Protein AF-A0A849WVP1-F1 (afdb_monomer_lite)

Sequence (152 aa):
MWPTLRSGYRVSYFPVSSHELEPGDVVVIQGRGRSGEPLLLVHRILDRVGPFFLEAGDNSFSATLITPESVLGRVVSAEPPSGASVEVRRVIPSGLRYRAFRQAAHAFVYAHELKDRLVGGVKSPLLWKASVAWRKGLQVLGLQVPVIPPRH

Secondary structure (DSSP, 8-state):
------TT-EEEEE---GGG--TT-EEEEEEE-TTS-EEEEEEEEEEEETTEEEEE-TT-S--EEE-GGGEEEEEEEEE-TTS--EE-------SHHHHHHHHHHHHHHHHHHHHHHHH-SSS-SS---HHHHHHTT-----------PPP-

Structure (mmCIF, N/CA/C/O backbone):
data_AF-A0A849WVP1-F1
#
_entry.id   AF-A0A849WVP1-F1
#
loop_
_atom_site.group_PDB
_atom_site.id
_atom_site.type_symbol
_atom_site.label_atom_id
_atom_site.label_alt_id
_atom_site.label_comp_id
_atom_site.label_asym_id
_atom_site.label_entity_id
_atom_site.label_seq_id
_atom_site.pdbx_PDB_ins_code
_atom_site.Cartn_x
_atom_site.Cartn_y
_atom_site.Cartn_z
_atom_site.occupancy
_atom_site.B_iso_or_equiv
_atom_site.auth_seq_id
_atom_site.auth_comp_id
_atom_site.auth_asym_id
_atom_site.auth_atom_id
_atom_site.pdbx_PDB_model_num
ATOM 1 N N . MET A 1 1 ? -19.517 6.273 2.756 1.00 42.94 1 MET A N 1
ATOM 2 C CA . MET A 1 1 ? -18.191 6.813 3.133 1.00 42.94 1 MET A CA 1
ATOM 3 C C . MET A 1 1 ? -17.431 5.676 3.805 1.00 42.94 1 MET A C 1
ATOM 5 O O . MET A 1 1 ? -18.032 5.012 4.639 1.00 42.94 1 MET A O 1
ATOM 9 N N . TRP A 1 2 ? -16.217 5.344 3.362 1.00 52.50 2 TRP A N 1
ATOM 10 C CA . TRP A 1 2 ? -15.461 4.203 3.904 1.00 52.50 2 TRP A CA 1
ATOM 11 C C . TRP A 1 2 ? -15.054 4.474 5.359 1.00 52.50 2 TRP A C 1
ATOM 13 O O . TRP A 1 2 ? -14.853 5.643 5.698 1.00 52.50 2 TRP A O 1
ATOM 23 N N . PRO A 1 3 ? -14.918 3.455 6.226 1.00 53.38 3 PRO A N 1
ATOM 24 C CA . PRO A 1 3 ? -14.266 3.646 7.511 1.00 53.38 3 PRO A CA 1
ATOM 25 C C . PRO A 1 3 ? -12.781 3.902 7.251 1.00 53.38 3 PRO A C 1
ATOM 27 O O . PRO A 1 3 ? -11.968 2.988 7.169 1.00 53.38 3 PRO A O 1
ATOM 30 N N . THR A 1 4 ? -12.445 5.168 7.036 1.00 68.69 4 THR A N 1
ATOM 31 C CA . THR A 1 4 ? -11.064 5.601 6.906 1.00 68.69 4 THR A CA 1
ATOM 32 C C . THR A 1 4 ? -10.396 5.467 8.263 1.00 68.69 4 THR A C 1
ATOM 34 O O . THR A 1 4 ? -10.814 6.129 9.217 1.00 68.69 4 THR A O 1
ATOM 37 N N . LEU A 1 5 ? -9.350 4.646 8.348 1.00 77.50 5 LEU A N 1
ATOM 38 C CA . LEU A 1 5 ? -8.516 4.606 9.544 1.00 77.50 5 LEU A CA 1
ATOM 39 C C . LEU A 1 5 ? -7.863 5.975 9.742 1.00 77.50 5 LEU A C 1
ATOM 41 O O . LEU A 1 5 ? -7.350 6.584 8.799 1.00 77.50 5 LEU A O 1
ATOM 45 N N . ARG A 1 6 ? -7.932 6.492 10.970 1.00 76.44 6 ARG A N 1
ATOM 46 C CA . ARG A 1 6 ? -7.394 7.810 11.321 1.00 76.44 6 ARG A CA 1
ATOM 47 C C . ARG A 1 6 ? -6.239 7.663 12.296 1.00 76.44 6 ARG A C 1
ATOM 49 O O . ARG A 1 6 ? -6.101 6.649 12.975 1.00 76.44 6 ARG A O 1
ATOM 56 N N . SER A 1 7 ? -5.444 8.723 12.396 1.00 77.50 7 SER A N 1
ATOM 57 C CA . SER A 1 7 ? -4.459 8.836 13.469 1.00 77.50 7 SER A CA 1
ATOM 58 C C . SER A 1 7 ? -5.128 8.636 14.835 1.00 77.50 7 SER A C 1
ATOM 60 O O . SER A 1 7 ? -6.253 9.094 15.053 1.00 77.50 7 SER A O 1
ATOM 62 N N . GLY A 1 8 ? -4.446 7.921 15.729 1.00 79.25 8 GLY A N 1
ATOM 63 C CA . GLY A 1 8 ? -4.943 7.566 17.060 1.00 79.25 8 GLY A CA 1
ATOM 64 C C . GLY A 1 8 ? -5.765 6.276 17.124 1.00 79.25 8 GLY A C 1
ATOM 65 O O . GLY A 1 8 ? -6.095 5.842 18.224 1.00 79.25 8 GLY A O 1
ATOM 66 N N . TYR A 1 9 ? -6.078 5.642 15.990 1.00 85.25 9 TYR A N 1
ATOM 67 C CA . TYR A 1 9 ? -6.706 4.321 15.995 1.00 85.25 9 TYR A CA 1
ATOM 68 C C . TYR A 1 9 ? -5.682 3.272 16.435 1.00 85.25 9 TYR A C 1
ATOM 70 O O . TYR A 1 9 ? -4.522 3.309 16.018 1.00 85.25 9 TYR A O 1
ATOM 78 N N . ARG A 1 10 ? -6.122 2.308 17.241 1.00 88.38 10 ARG A N 1
ATOM 79 C CA . ARG A 1 10 ? -5.360 1.090 17.532 1.00 88.38 10 ARG A CA 1
ATOM 80 C C . ARG A 1 10 ? -5.778 0.025 16.533 1.00 88.38 10 ARG A C 1
ATOM 82 O O . ARG A 1 10 ? -6.965 -0.122 16.279 1.00 88.38 10 ARG A O 1
ATOM 89 N N . VAL A 1 11 ? -4.834 -0.696 15.942 1.00 89.81 11 VAL A N 1
ATOM 90 C CA . VAL A 1 11 ? -5.140 -1.729 14.942 1.00 89.81 11 VAL A CA 1
ATOM 91 C C . VAL A 1 11 ? -4.656 -3.083 15.427 1.00 89.81 11 VAL A C 1
ATOM 93 O O . VAL A 1 11 ? -3.559 -3.192 15.971 1.00 89.81 11 VAL A O 1
ATOM 96 N N . SER A 1 12 ? -5.470 -4.109 15.203 1.00 91.00 12 SER A N 1
ATOM 97 C CA . SER A 1 12 ? -5.059 -5.501 15.366 1.00 91.00 12 SER A CA 1
ATOM 98 C C . SER A 1 12 ? -4.816 -6.097 13.987 1.00 91.00 12 SER A C 1
ATOM 100 O O . SER A 1 12 ? -5.619 -5.907 13.069 1.00 91.00 12 SER A O 1
ATOM 102 N N . TYR A 1 13 ? -3.707 -6.811 13.833 1.00 93.44 13 TYR A N 1
ATOM 103 C CA . TYR A 1 13 ? -3.331 -7.457 12.582 1.00 93.44 13 TYR A CA 1
ATOM 104 C C . TYR A 1 13 ? -2.833 -8.876 12.843 1.00 93.44 13 TYR A C 1
ATOM 106 O O . TYR A 1 13 ? -2.373 -9.181 13.942 1.00 93.44 13 TYR A O 1
ATOM 114 N N . PHE A 1 14 ? -2.920 -9.733 11.828 1.00 92.88 14 PHE A N 1
ATOM 115 C CA . PHE A 1 14 ? -2.335 -11.071 11.854 1.00 92.88 14 PHE A CA 1
ATOM 116 C C . PHE A 1 14 ? -1.290 -11.203 10.740 1.00 92.88 14 PHE A C 1
ATOM 118 O O . PHE A 1 14 ? -1.495 -10.646 9.652 1.00 92.88 14 PHE A O 1
ATOM 125 N N . PRO A 1 15 ? -0.177 -11.918 10.984 1.00 94.00 15 PRO A N 1
ATOM 126 C CA . PRO A 1 15 ? 0.771 -12.258 9.932 1.00 94.00 15 PRO A CA 1
ATOM 127 C C . PRO A 1 15 ? 0.070 -13.023 8.810 1.00 94.00 15 PRO A C 1
ATOM 129 O O . PRO A 1 15 ? -0.700 -13.943 9.073 1.00 94.00 15 PRO A O 1
ATOM 132 N N . VAL A 1 16 ? 0.337 -12.645 7.564 1.00 92.19 16 VAL A N 1
ATOM 133 C CA . VAL A 1 16 ? -0.276 -13.259 6.382 1.00 92.19 16 VAL A CA 1
ATOM 134 C C . VAL A 1 16 ? 0.784 -13.447 5.309 1.00 92.19 16 VAL A C 1
ATOM 136 O O . VAL A 1 16 ? 1.689 -12.616 5.187 1.00 92.19 16 VAL A O 1
ATOM 139 N N . SER A 1 17 ? 0.694 -14.526 4.529 1.00 91.12 17 SER A N 1
ATOM 140 C CA . SER A 1 17 ? 1.599 -14.705 3.400 1.00 91.12 17 SER A CA 1
ATOM 141 C C . SER A 1 17 ? 1.342 -13.628 2.355 1.00 91.12 17 SER A C 1
ATOM 143 O O . SER A 1 17 ? 0.198 -13.284 2.047 1.00 91.12 17 SER A O 1
ATOM 145 N N . SER A 1 18 ? 2.407 -13.128 1.735 1.00 88.44 18 SER A N 1
ATOM 146 C CA . SER A 1 18 ? 2.281 -12.139 0.671 1.00 88.44 18 SER A CA 1
ATOM 147 C C . SER A 1 18 ? 1.482 -12.648 -0.528 1.00 88.44 18 SER A C 1
ATOM 149 O O . SER A 1 18 ? 0.887 -11.854 -1.252 1.00 88.44 18 SER A O 1
ATOM 151 N N . HIS A 1 19 ? 1.407 -13.959 -0.752 1.00 90.56 19 HIS A N 1
ATOM 152 C CA . HIS A 1 19 ? 0.591 -14.538 -1.821 1.00 90.56 19 HIS A CA 1
ATOM 153 C C . HIS A 1 19 ? -0.914 -14.457 -1.544 1.00 90.56 19 HIS A C 1
ATOM 155 O O . HIS A 1 19 ? -1.692 -14.414 -2.489 1.00 90.56 19 HIS A O 1
ATOM 161 N N . GLU A 1 20 ? -1.315 -14.367 -0.277 1.00 92.75 20 GLU A N 1
ATOM 162 C CA . GLU A 1 20 ? -2.719 -14.271 0.132 1.00 92.75 20 GLU A CA 1
ATOM 163 C C . GLU A 1 20 ? -3.234 -12.824 0.134 1.00 92.75 20 GLU A C 1
ATOM 165 O O . GLU A 1 20 ? -4.432 -12.600 0.305 1.00 92.75 20 GLU A O 1
ATOM 170 N N . LEU A 1 21 ? -2.344 -11.836 -0.029 1.00 92.81 21 LEU A N 1
ATOM 171 C CA . LEU A 1 21 ? -2.683 -10.413 -0.053 1.00 92.81 21 LEU A CA 1
ATOM 172 C C . LEU A 1 21 ? -3.333 -9.998 -1.375 1.00 92.81 21 LEU A C 1
ATOM 174 O O . LEU A 1 21 ? -2.805 -10.250 -2.459 1.00 92.81 21 LEU A O 1
ATOM 178 N N . GLU A 1 22 ? -4.435 -9.269 -1.304 1.00 92.88 22 GLU A N 1
ATOM 179 C CA . GLU A 1 22 ? -5.185 -8.825 -2.475 1.00 92.88 22 GLU A CA 1
ATOM 180 C C . GLU A 1 22 ? -5.375 -7.303 -2.487 1.00 92.88 22 GLU A C 1
ATOM 182 O O . GLU A 1 22 ? -5.367 -6.653 -1.436 1.00 92.88 22 GLU A O 1
ATOM 187 N N . PRO A 1 23 ? -5.582 -6.701 -3.674 1.00 91.88 23 PRO A N 1
ATOM 188 C CA . PRO A 1 23 ? -6.041 -5.325 -3.760 1.00 91.88 23 PRO A CA 1
ATOM 189 C C . PRO A 1 23 ? -7.261 -5.081 -2.864 1.00 91.88 23 PRO A C 1
ATOM 191 O O . PRO A 1 23 ? -8.222 -5.849 -2.828 1.00 91.88 23 PRO A O 1
ATOM 194 N N . GLY A 1 24 ? -7.215 -3.973 -2.140 1.00 90.25 24 GLY A N 1
ATOM 195 C CA . GLY A 1 24 ? -8.206 -3.550 -1.167 1.00 90.25 24 GLY A CA 1
ATOM 196 C C . GLY A 1 24 ? -7.937 -3.997 0.266 1.00 90.25 24 GLY A C 1
ATOM 197 O O . GLY A 1 24 ? -8.598 -3.466 1.166 1.00 90.25 24 GLY A O 1
ATOM 198 N N . ASP A 1 25 ? -6.989 -4.910 0.495 1.00 92.44 25 ASP A N 1
ATOM 199 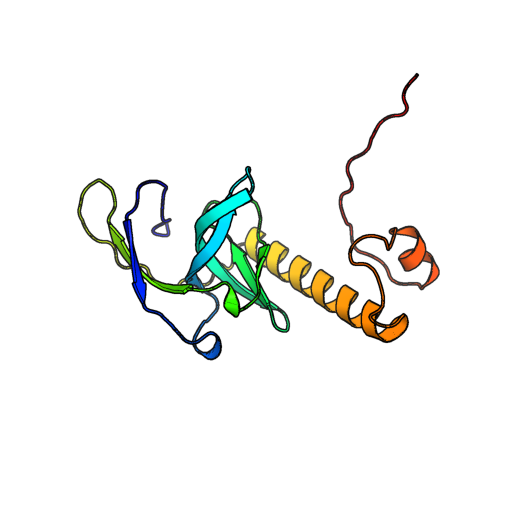C CA . ASP A 1 25 ? -6.558 -5.284 1.840 1.00 92.44 25 ASP A CA 1
ATOM 200 C C . ASP A 1 25 ? -5.902 -4.105 2.552 1.00 92.44 25 ASP A C 1
ATOM 202 O O . ASP A 1 25 ? -5.149 -3.335 1.954 1.00 92.44 25 ASP A O 1
ATOM 206 N N . VAL A 1 26 ? -6.173 -3.987 3.850 1.00 92.19 26 VAL A N 1
ATOM 207 C CA . VAL A 1 26 ? -5.462 -3.061 4.732 1.00 92.19 26 VAL A CA 1
ATOM 208 C C . VAL A 1 26 ? -4.363 -3.836 5.436 1.00 92.19 26 VAL A C 1
ATOM 210 O O . VAL A 1 26 ? -4.617 -4.882 6.032 1.00 92.19 26 VAL A O 1
ATOM 213 N N . VAL A 1 27 ? -3.144 -3.326 5.362 1.00 92.75 27 VAL A N 1
ATOM 214 C CA . VAL A 1 27 ? -1.941 -4.000 5.835 1.00 92.75 27 VAL A CA 1
ATOM 215 C C . VAL A 1 27 ? -1.140 -3.107 6.766 1.00 92.75 27 VAL A C 1
ATOM 217 O O . VAL A 1 27 ? -1.192 -1.878 6.675 1.00 92.75 27 VAL A O 1
ATOM 220 N N . VAL A 1 28 ? -0.387 -3.744 7.658 1.00 92.19 28 VAL A N 1
ATOM 221 C CA . VAL A 1 28 ? 0.658 -3.081 8.437 1.00 92.19 28 VAL A CA 1
ATOM 222 C C . VAL A 1 28 ? 1.981 -3.267 7.711 1.00 92.19 28 VAL A C 1
ATOM 224 O O . VAL A 1 28 ? 2.345 -4.388 7.361 1.00 92.19 28 VAL A O 1
ATOM 227 N N . ILE A 1 29 ? 2.696 -2.172 7.485 1.00 90.00 29 ILE A N 1
ATOM 228 C CA . ILE A 1 29 ? 3.962 -2.144 6.753 1.00 90.00 29 ILE A CA 1
ATOM 229 C C . ILE A 1 29 ? 5.045 -1.584 7.667 1.00 90.00 29 ILE A C 1
ATOM 231 O O . ILE A 1 29 ? 4.820 -0.604 8.385 1.00 90.00 29 ILE A O 1
ATOM 235 N N . GLN A 1 30 ? 6.236 -2.174 7.612 1.00 83.06 30 GLN A N 1
ATOM 236 C CA . GLN A 1 30 ? 7.424 -1.589 8.213 1.00 83.06 30 GLN A CA 1
ATOM 237 C C . GLN A 1 30 ? 7.991 -0.505 7.289 1.00 83.06 30 GLN A C 1
ATOM 239 O O . GLN A 1 30 ? 8.520 -0.783 6.214 1.00 83.06 30 GLN A O 1
ATOM 244 N N . GLY A 1 31 ? 7.868 0.749 7.713 1.00 78.38 31 GLY A N 1
ATOM 245 C CA . GLY A 1 31 ? 8.384 1.924 7.024 1.00 78.38 31 GLY A CA 1
ATOM 246 C C . GLY A 1 31 ? 9.466 2.647 7.823 1.00 78.38 31 GLY A C 1
ATOM 247 O O . GLY A 1 31 ? 9.974 2.166 8.841 1.00 78.38 31 GLY A O 1
ATOM 248 N N . ARG A 1 32 ? 9.813 3.845 7.350 1.00 75.12 32 ARG A N 1
ATOM 249 C CA . ARG A 1 32 ? 10.677 4.788 8.062 1.00 75.12 32 ARG A CA 1
ATOM 250 C C . ARG A 1 32 ? 9.986 6.138 8.173 1.00 75.12 32 ARG A C 1
ATOM 252 O O . ARG A 1 32 ? 9.359 6.593 7.216 1.00 75.12 32 ARG A O 1
ATOM 259 N N . GLY A 1 33 ? 10.100 6.761 9.337 1.00 71.44 33 GLY A N 1
ATOM 260 C CA . GLY A 1 33 ? 9.665 8.128 9.564 1.00 71.44 33 GLY A CA 1
ATOM 261 C C . GLY A 1 33 ? 10.580 9.142 8.879 1.00 71.44 33 GLY A C 1
ATOM 262 O O . GLY A 1 33 ? 11.554 8.797 8.203 1.00 71.44 33 GLY A O 1
ATOM 263 N N . ARG A 1 34 ? 10.254 10.427 9.043 1.00 70.50 34 ARG A N 1
ATOM 264 C CA . ARG A 1 34 ? 10.980 11.523 8.376 1.00 70.50 34 ARG A CA 1
ATOM 265 C C . ARG A 1 34 ? 12.436 11.630 8.826 1.00 70.50 34 ARG A C 1
ATOM 267 O O . ARG A 1 34 ? 13.261 12.081 8.039 1.00 70.50 34 ARG A O 1
ATOM 274 N N . SER A 1 35 ? 12.743 11.203 10.049 1.00 78.31 35 SER A N 1
ATOM 275 C CA . SER A 1 35 ? 14.095 11.222 10.612 1.00 78.31 35 SER A CA 1
ATOM 276 C C . SER A 1 35 ? 14.810 9.874 10.443 1.00 78.31 35 SER A C 1
ATOM 278 O O . SER A 1 35 ? 15.895 9.677 10.984 1.00 78.31 35 SER A O 1
ATOM 280 N N . GLY A 1 36 ? 14.231 8.948 9.666 1.00 75.12 36 GLY A N 1
ATOM 281 C CA . GLY A 1 36 ? 14.792 7.625 9.388 1.00 75.12 36 GLY A CA 1
ATOM 282 C C . GLY A 1 36 ? 14.522 6.577 10.469 1.00 75.12 36 GLY A C 1
ATOM 283 O O . GLY A 1 36 ? 14.962 5.436 10.320 1.00 75.12 36 GLY A O 1
ATOM 284 N N . GLU A 1 37 ? 13.793 6.935 11.524 1.00 78.31 37 GLU A N 1
ATOM 285 C CA . GLU A 1 37 ? 13.361 6.033 12.583 1.00 78.31 37 GLU A CA 1
ATOM 286 C C . GLU A 1 37 ? 12.399 4.961 12.040 1.00 78.31 37 GLU A C 1
ATOM 288 O O . GLU A 1 37 ? 11.578 5.268 11.171 1.00 78.31 37 GLU A O 1
ATOM 293 N N . PRO A 1 38 ? 12.464 3.704 12.514 1.00 78.19 38 PRO A N 1
ATOM 294 C CA . PRO A 1 38 ? 11.472 2.696 12.158 1.00 78.19 38 PRO A CA 1
ATOM 295 C C . PRO A 1 38 ? 10.063 3.166 12.532 1.00 78.19 38 PRO A C 1
ATOM 297 O O . PRO A 1 38 ? 9.827 3.601 13.658 1.00 78.19 38 PRO A O 1
ATOM 300 N N . LEU A 1 39 ? 9.124 3.054 11.595 1.00 83.00 39 LEU A N 1
ATOM 301 C CA . LEU A 1 39 ? 7.729 3.432 11.803 1.00 83.00 39 LEU A CA 1
ATOM 302 C C . LEU A 1 39 ? 6.816 2.358 11.223 1.00 83.00 39 LEU A C 1
ATOM 304 O O . LEU A 1 39 ? 7.069 1.847 10.135 1.00 83.00 39 LEU A O 1
ATOM 308 N N . LEU A 1 40 ? 5.738 2.037 11.932 1.00 86.19 40 LEU A N 1
ATOM 309 C CA . LEU A 1 40 ? 4.685 1.184 11.395 1.00 86.19 40 LEU A CA 1
ATOM 310 C C . LEU A 1 40 ? 3.637 2.040 10.694 1.00 86.19 40 LEU A C 1
ATOM 312 O O . LEU A 1 40 ? 3.139 3.018 11.252 1.00 86.19 40 LEU A O 1
ATOM 316 N N . LEU A 1 41 ? 3.308 1.656 9.467 1.00 87.44 41 LEU A N 1
ATOM 317 C CA . LEU A 1 41 ? 2.323 2.326 8.632 1.00 87.44 41 LEU A CA 1
ATOM 318 C C . LEU A 1 41 ? 1.130 1.402 8.414 1.00 87.44 41 LEU A C 1
ATOM 320 O O . LEU A 1 41 ? 1.302 0.194 8.266 1.00 87.44 41 LEU A O 1
ATOM 324 N N . VAL A 1 42 ? -0.074 1.971 8.381 1.00 89.88 42 VAL A N 1
ATOM 325 C CA . VAL A 1 42 ? -1.309 1.230 8.099 1.00 89.88 42 VAL A CA 1
ATOM 326 C C . VAL A 1 42 ? -1.891 1.730 6.794 1.00 89.88 42 VAL A C 1
ATOM 328 O O . VAL A 1 42 ? -2.545 2.773 6.763 1.00 89.88 42 VAL A O 1
ATOM 331 N N . HIS A 1 43 ? -1.639 1.000 5.717 1.00 90.44 43 HIS A N 1
ATOM 332 C CA . HIS A 1 43 ? -2.007 1.417 4.371 1.00 90.44 43 HIS A CA 1
ATOM 333 C C . HIS A 1 43 ? -2.841 0.347 3.673 1.00 90.44 43 HIS A C 1
ATOM 335 O O . HIS A 1 43 ? -2.970 -0.785 4.139 1.00 90.44 43 HIS A O 1
ATOM 341 N N . ARG A 1 44 ? -3.436 0.722 2.546 1.00 91.12 44 ARG A N 1
ATOM 342 C CA . ARG A 1 44 ? -4.235 -0.167 1.717 1.00 91.12 44 ARG A CA 1
ATOM 343 C C . ARG A 1 44 ? -3.450 -0.576 0.485 1.00 91.12 44 ARG A C 1
ATOM 345 O O . ARG A 1 44 ? -2.886 0.281 -0.193 1.00 91.12 44 ARG A O 1
ATOM 352 N N . ILE A 1 45 ? -3.486 -1.861 0.156 1.00 92.62 45 ILE A N 1
ATOM 353 C CA . ILE A 1 45 ? -2.994 -2.352 -1.129 1.00 92.62 45 ILE A CA 1
ATOM 354 C C . ILE A 1 45 ? -3.963 -1.875 -2.206 1.00 92.62 45 ILE A C 1
ATOM 356 O O . ILE A 1 45 ? -5.154 -2.169 -2.174 1.00 92.62 45 ILE A O 1
ATOM 360 N N . LEU A 1 46 ? -3.461 -1.107 -3.158 1.00 89.75 46 LEU A N 1
ATOM 361 C CA . LEU A 1 46 ? -4.225 -0.601 -4.289 1.00 89.75 46 LEU A CA 1
ATOM 362 C C . LEU A 1 46 ? -4.167 -1.560 -5.474 1.00 89.75 46 LEU A C 1
ATOM 364 O O . LEU A 1 46 ? -5.171 -1.725 -6.162 1.00 89.75 46 LEU A O 1
ATOM 368 N N . ASP A 1 47 ? -3.001 -2.161 -5.720 1.00 91.31 47 ASP A N 1
ATOM 369 C CA . ASP A 1 47 ? -2.797 -3.122 -6.802 1.00 91.31 47 ASP A CA 1
ATOM 370 C C . ASP A 1 47 ? -1.517 -3.957 -6.612 1.00 91.31 47 ASP A C 1
ATOM 372 O O . ASP A 1 47 ? -0.676 -3.645 -5.764 1.00 91.31 47 ASP A O 1
ATOM 376 N N . ARG A 1 48 ? -1.345 -4.988 -7.446 1.00 92.06 48 ARG A N 1
ATOM 377 C CA . ARG A 1 48 ? -0.074 -5.694 -7.664 1.00 92.06 48 ARG A CA 1
ATOM 378 C C . ARG A 1 48 ? 0.557 -5.224 -8.974 1.00 92.06 48 ARG A C 1
ATOM 380 O O . ARG A 1 48 ? -0.061 -5.312 -10.033 1.00 92.06 48 ARG A O 1
ATOM 387 N N . VAL A 1 49 ? 1.801 -4.755 -8.914 1.00 84.62 49 VAL A N 1
ATOM 388 C CA . VAL A 1 49 ? 2.524 -4.211 -10.071 1.00 84.62 49 VAL A CA 1
ATOM 389 C C . VAL A 1 49 ? 3.864 -4.926 -10.206 1.00 84.62 49 VAL A C 1
ATOM 391 O O . VAL A 1 49 ? 4.832 -4.602 -9.518 1.00 84.62 49 VAL A O 1
ATOM 394 N N . GLY A 1 50 ? 3.916 -5.925 -11.091 1.00 85.06 50 GLY A N 1
ATOM 395 C CA . GLY A 1 50 ? 5.069 -6.823 -11.182 1.00 85.06 50 GLY A CA 1
ATOM 396 C C . GLY A 1 50 ? 5.273 -7.569 -9.852 1.00 85.06 50 GLY A C 1
ATOM 397 O O . GLY A 1 50 ? 4.299 -8.111 -9.323 1.00 85.06 50 GLY A O 1
ATOM 398 N N . PRO A 1 51 ? 6.493 -7.590 -9.282 1.00 85.38 51 PRO A N 1
ATOM 399 C CA . PRO A 1 51 ? 6.756 -8.214 -7.984 1.00 85.38 51 PRO A CA 1
ATOM 400 C C . PRO A 1 51 ? 6.375 -7.331 -6.779 1.00 85.38 51 PRO A C 1
ATOM 402 O O . PRO A 1 51 ? 6.558 -7.751 -5.639 1.00 85.38 51 PRO A O 1
ATOM 405 N N . PHE A 1 52 ? 5.882 -6.108 -7.001 1.00 87.75 52 PHE A N 1
ATOM 406 C CA . PHE A 1 52 ? 5.625 -5.126 -5.947 1.00 87.75 52 PHE A CA 1
ATOM 407 C C . PHE A 1 52 ? 4.136 -4.992 -5.621 1.00 87.75 52 PHE A C 1
ATOM 409 O O . PHE A 1 52 ? 3.263 -5.238 -6.460 1.00 87.75 52 PHE A O 1
ATOM 416 N N . PHE A 1 53 ? 3.847 -4.495 -4.420 1.00 89.44 53 PHE A N 1
ATOM 417 C CA . PHE A 1 53 ? 2.535 -3.952 -4.083 1.00 89.44 53 PHE A CA 1
ATOM 418 C C . PHE A 1 53 ? 2.529 -2.441 -4.273 1.00 89.44 53 PHE A C 1
ATOM 420 O O . PHE A 1 53 ? 3.438 -1.750 -3.818 1.00 89.44 53 PHE A O 1
ATOM 427 N N . LEU A 1 54 ? 1.484 -1.925 -4.916 1.00 89.12 54 LEU A N 1
ATOM 428 C CA . LEU A 1 54 ? 1.159 -0.508 -4.874 1.00 89.12 54 LEU A CA 1
ATOM 429 C C . LEU A 1 54 ? 0.296 -0.263 -3.644 1.00 89.12 54 LEU A C 1
ATOM 431 O O . LEU A 1 54 ? -0.766 -0.867 -3.515 1.00 89.12 54 LEU A O 1
ATOM 435 N N . GLU A 1 55 ? 0.721 0.631 -2.767 1.00 88.31 55 GLU A N 1
ATOM 436 C CA . GLU A 1 55 ? 0.029 0.931 -1.519 1.00 88.31 55 GLU A CA 1
ATOM 437 C C . GLU A 1 55 ? -0.270 2.429 -1.391 1.00 88.31 55 GLU A C 1
ATOM 439 O O . GLU A 1 55 ? 0.438 3.263 -1.963 1.00 88.31 55 GLU A O 1
ATOM 444 N N . ALA A 1 56 ? -1.325 2.772 -0.650 1.00 85.06 56 ALA A N 1
ATOM 445 C CA . ALA A 1 56 ? -1.503 4.123 -0.127 1.00 85.06 56 ALA A CA 1
ATOM 446 C C . ALA A 1 56 ? -2.278 4.125 1.195 1.00 85.06 56 ALA A C 1
ATOM 448 O O . ALA A 1 56 ? -3.199 3.329 1.399 1.00 85.06 56 ALA A O 1
ATOM 449 N N . GLY A 1 57 ? -1.994 5.098 2.061 1.00 83.38 57 GLY A N 1
ATOM 450 C CA . GLY A 1 57 ? -2.908 5.455 3.145 1.00 83.38 57 GLY A CA 1
ATOM 451 C C . GLY A 1 57 ? -4.255 5.946 2.595 1.00 83.38 57 GLY A C 1
ATOM 452 O O . GLY A 1 57 ? -4.308 6.618 1.564 1.00 83.38 57 GLY A O 1
ATOM 453 N N . ASP A 1 58 ? -5.354 5.664 3.296 1.00 76.38 58 ASP A N 1
ATOM 454 C CA . ASP A 1 58 ? -6.716 5.970 2.820 1.00 76.38 58 ASP A CA 1
ATOM 455 C C . ASP A 1 58 ? -6.939 7.472 2.518 1.00 76.38 58 ASP A C 1
ATOM 457 O O . ASP A 1 58 ? -7.648 7.827 1.573 1.00 76.38 58 ASP A O 1
ATOM 461 N N . ASN A 1 59 ? -6.278 8.359 3.273 1.00 71.12 59 ASN A N 1
ATOM 462 C CA . ASN A 1 59 ? -6.295 9.815 3.069 1.00 71.12 59 ASN A CA 1
ATOM 463 C C . ASN A 1 59 ? -5.041 10.358 2.369 1.00 71.12 59 ASN A C 1
ATOM 465 O O . ASN A 1 59 ? -4.854 11.572 2.297 1.00 71.12 59 ASN A O 1
ATOM 469 N N . SER A 1 60 ? -4.164 9.486 1.875 1.00 73.38 60 SER A N 1
ATOM 470 C CA . SER A 1 60 ? -2.918 9.917 1.256 1.00 73.38 60 SER A CA 1
ATOM 471 C C . SER A 1 60 ? -3.165 10.580 -0.102 1.00 73.38 60 SER A C 1
ATOM 473 O O . SER A 1 60 ? -4.054 10.195 -0.869 1.00 73.38 60 SER A O 1
ATOM 475 N N . PHE A 1 61 ? -2.343 11.581 -0.410 1.00 71.25 61 PHE A N 1
ATOM 476 C CA . PHE A 1 61 ? -2.247 12.186 -1.741 1.00 71.25 61 PHE A CA 1
ATOM 477 C C . PHE A 1 61 ? -1.170 11.524 -2.608 1.00 71.25 61 PHE A C 1
ATOM 479 O O . PHE A 1 61 ? -0.983 11.918 -3.756 1.00 71.25 61 PHE A O 1
ATOM 486 N N . SER A 1 62 ? -0.487 10.512 -2.078 1.00 76.38 62 SER A N 1
ATOM 487 C CA . SER A 1 62 ? 0.550 9.743 -2.758 1.00 76.38 62 SER A CA 1
ATOM 488 C C . SER A 1 62 ? 0.352 8.243 -2.547 1.00 76.38 62 SER A C 1
ATOM 490 O O . SER A 1 62 ? -0.271 7.815 -1.572 1.00 76.38 62 SER A O 1
ATOM 492 N N . ALA A 1 63 ? 0.916 7.462 -3.463 1.00 82.88 63 ALA A N 1
ATOM 493 C CA . ALA A 1 63 ? 1.041 6.016 -3.367 1.00 82.88 63 ALA A CA 1
ATOM 494 C C . ALA A 1 63 ? 2.515 5.621 -3.516 1.00 82.88 63 ALA A C 1
ATOM 496 O O . ALA A 1 63 ? 3.285 6.349 -4.151 1.00 82.88 63 ALA A O 1
ATOM 497 N N . THR A 1 64 ? 2.888 4.472 -2.964 1.00 85.00 64 THR A N 1
ATOM 498 C CA . THR A 1 64 ? 4.261 3.953 -3.001 1.00 85.00 64 THR A CA 1
ATOM 499 C C . THR A 1 64 ? 4.262 2.519 -3.506 1.00 85.00 64 THR A C 1
ATOM 501 O O . THR A 1 64 ? 3.302 1.780 -3.303 1.00 85.00 64 THR A O 1
ATOM 504 N N . LEU A 1 65 ? 5.350 2.114 -4.157 1.00 85.62 65 LEU A N 1
ATOM 505 C CA . LEU A 1 65 ? 5.625 0.707 -4.423 1.00 85.62 65 LEU A CA 1
ATOM 506 C C . LEU A 1 65 ? 6.439 0.131 -3.268 1.00 85.62 65 LEU A C 1
ATOM 508 O O . LEU A 1 65 ? 7.473 0.688 -2.902 1.00 85.62 65 LEU A O 1
ATOM 512 N N . ILE A 1 66 ? 5.982 -0.988 -2.721 1.00 83.31 66 ILE A N 1
ATOM 513 C CA . ILE A 1 66 ? 6.665 -1.707 -1.648 1.00 83.31 66 ILE A CA 1
ATOM 514 C C . ILE A 1 66 ? 6.930 -3.151 -2.057 1.00 83.31 66 ILE A C 1
ATOM 516 O O . ILE A 1 66 ? 6.220 -3.722 -2.891 1.00 83.31 66 ILE A O 1
ATOM 520 N N . THR A 1 67 ? 7.957 -3.748 -1.460 1.00 89.56 67 THR A N 1
ATOM 521 C CA . THR A 1 67 ? 8.208 -5.177 -1.629 1.00 89.56 67 THR A CA 1
ATOM 522 C C . THR A 1 67 ? 7.302 -5.988 -0.700 1.00 89.56 67 THR A C 1
ATOM 524 O O . THR A 1 67 ? 6.878 -5.480 0.341 1.00 89.56 67 THR A O 1
ATOM 527 N N . PRO A 1 68 ? 6.985 -7.243 -1.047 1.00 86.75 68 PRO A N 1
ATOM 528 C CA . PRO A 1 68 ? 6.180 -8.112 -0.197 1.00 86.75 68 PRO A CA 1
ATOM 529 C C . PRO A 1 68 ? 6.708 -8.287 1.231 1.00 86.75 68 PRO A C 1
ATOM 531 O O . PRO A 1 68 ? 5.921 -8.429 2.160 1.00 86.75 68 PRO A O 1
ATOM 534 N N . GLU A 1 69 ? 8.026 -8.247 1.413 1.00 86.69 69 GLU A N 1
ATOM 535 C CA . GLU A 1 69 ? 8.701 -8.494 2.691 1.00 86.69 69 GLU A CA 1
ATOM 536 C C . GLU A 1 69 ? 8.542 -7.339 3.685 1.00 86.69 69 GLU A C 1
ATOM 538 O O . GLU A 1 69 ? 8.789 -7.517 4.875 1.00 86.69 69 GLU A O 1
ATOM 543 N N . SER A 1 70 ? 8.132 -6.151 3.227 1.00 87.75 70 SER A N 1
ATOM 544 C CA . SER A 1 70 ? 7.858 -5.028 4.128 1.00 87.75 70 SER A CA 1
ATOM 545 C C . SER A 1 70 ? 6.490 -5.134 4.808 1.00 87.75 70 SER A C 1
ATOM 547 O O . SER A 1 70 ? 6.220 -4.389 5.754 1.00 87.75 70 SER A O 1
ATOM 549 N N . VAL A 1 71 ? 5.624 -6.046 4.350 1.00 91.50 71 VAL A N 1
ATOM 550 C CA . VAL A 1 71 ? 4.292 -6.259 4.916 1.00 91.50 71 VAL A CA 1
ATOM 551 C C . VAL A 1 71 ? 4.384 -7.183 6.128 1.00 91.50 71 VAL A C 1
ATOM 553 O O . VAL A 1 71 ? 4.774 -8.340 6.017 1.00 91.50 71 VAL A O 1
ATOM 556 N N . LEU A 1 72 ? 3.972 -6.680 7.290 1.00 91.06 72 LEU A N 1
ATOM 557 C CA . LEU A 1 72 ? 3.956 -7.435 8.545 1.00 91.06 72 LEU A CA 1
ATOM 558 C C . LEU A 1 72 ? 2.699 -8.295 8.700 1.00 91.06 72 LEU A C 1
ATOM 560 O O . LEU A 1 72 ? 2.725 -9.319 9.379 1.00 91.06 72 LEU A O 1
ATOM 564 N N . GLY A 1 73 ? 1.582 -7.870 8.106 1.00 93.75 73 GLY A N 1
ATOM 565 C CA . GLY A 1 73 ? 0.321 -8.593 8.203 1.00 93.75 73 GLY A CA 1
ATOM 566 C C . GLY A 1 73 ? -0.891 -7.807 7.715 1.00 93.75 73 GLY A C 1
ATOM 567 O O . GLY A 1 73 ? -0.788 -6.631 7.358 1.00 93.75 73 GLY A O 1
ATOM 568 N N . ARG A 1 74 ? -2.058 -8.460 7.729 1.00 93.44 74 ARG A N 1
ATOM 569 C CA . ARG A 1 74 ? -3.354 -7.867 7.364 1.00 93.44 74 ARG A CA 1
ATOM 570 C C . ARG A 1 74 ? -4.083 -7.382 8.613 1.00 93.44 74 ARG A C 1
ATOM 572 O O . ARG A 1 74 ? -4.182 -8.104 9.604 1.00 93.44 74 ARG A O 1
ATOM 579 N N . VAL A 1 75 ? -4.620 -6.167 8.553 1.00 91.56 75 VAL A N 1
ATOM 580 C CA . VAL A 1 75 ? -5.453 -5.583 9.610 1.00 91.56 75 VAL A CA 1
ATOM 581 C C . VAL A 1 75 ? -6.829 -6.249 9.610 1.00 91.56 75 VAL A C 1
ATOM 583 O O . VAL A 1 75 ? -7.475 -6.328 8.567 1.00 91.56 75 VAL A O 1
ATOM 586 N N . VAL A 1 76 ? -7.286 -6.697 10.781 1.00 89.12 76 VAL A N 1
ATOM 587 C CA . VAL A 1 76 ? -8.605 -7.342 10.969 1.00 89.12 76 VAL A CA 1
ATOM 588 C C . VAL A 1 76 ? -9.611 -6.433 11.650 1.00 89.12 76 VAL A C 1
ATOM 590 O O . VAL A 1 76 ? -10.797 -6.441 11.325 1.00 89.12 76 VAL A O 1
ATOM 593 N N . SER A 1 77 ? -9.138 -5.620 12.585 1.00 88.56 77 SER A N 1
ATOM 594 C CA . SER A 1 77 ? -9.973 -4.708 13.345 1.00 88.56 77 SER A CA 1
ATOM 595 C C . SER A 1 77 ? -9.195 -3.454 13.690 1.00 88.56 77 SER A C 1
ATOM 597 O O . SER A 1 77 ? -7.960 -3.449 13.769 1.00 88.56 77 SER A O 1
ATOM 599 N N . ALA A 1 78 ? -9.938 -2.377 13.895 1.00 88.06 78 ALA A N 1
ATOM 600 C CA . ALA A 1 78 ? -9.400 -1.152 14.442 1.00 88.06 78 ALA A CA 1
ATOM 601 C C . ALA A 1 78 ? -10.281 -0.662 15.586 1.00 88.06 78 ALA A C 1
ATOM 603 O O . ALA A 1 78 ? -11.481 -0.900 15.605 1.00 88.06 78 ALA A O 1
ATOM 604 N N . GLU A 1 79 ? -9.691 0.029 16.543 1.00 89.19 79 GLU A N 1
ATOM 605 C CA . GLU A 1 79 ? -10.378 0.620 17.676 1.00 89.19 79 GLU A CA 1
ATOM 606 C C . GLU A 1 79 ? -10.092 2.128 17.667 1.00 89.19 79 GLU A C 1
ATOM 608 O O . GLU A 1 79 ? -8.933 2.540 17.804 1.00 89.19 79 GLU A O 1
ATOM 613 N N . PRO A 1 80 ? -11.111 2.974 17.442 1.00 86.31 80 PRO A N 1
ATOM 614 C CA . PRO A 1 80 ? -10.974 4.411 17.588 1.00 86.31 80 PRO A CA 1
ATOM 615 C C . PRO A 1 80 ? -10.751 4.769 19.067 1.00 86.31 80 PRO A C 1
ATOM 617 O O . PRO A 1 80 ? -11.129 4.000 19.949 1.00 86.31 80 PRO A O 1
ATOM 620 N N . PRO A 1 81 ? -10.265 5.983 19.377 1.00 83.31 81 PRO A N 1
ATOM 621 C CA . PRO A 1 81 ? -10.151 6.454 20.761 1.00 83.31 81 PRO A CA 1
ATOM 622 C C . PRO A 1 81 ? -11.465 6.427 21.563 1.00 83.31 81 PRO A C 1
ATOM 624 O O . PRO A 1 81 ? -11.434 6.455 22.787 1.00 83.31 81 PRO A O 1
ATOM 627 N N . SER A 1 82 ? -12.618 6.374 20.885 1.00 88.44 82 SER A N 1
ATOM 628 C CA . SER A 1 82 ? -13.940 6.232 21.504 1.00 88.44 82 SER A CA 1
ATOM 629 C C . SER A 1 82 ? -14.281 4.799 21.952 1.00 88.44 82 SER A C 1
ATOM 631 O O . SER A 1 82 ? -15.352 4.598 22.514 1.00 88.44 82 SER A O 1
ATOM 633 N N . GLY A 1 83 ? -13.421 3.805 21.691 1.00 84.56 83 GLY A N 1
ATOM 634 C CA . GLY A 1 83 ? -13.466 2.460 22.287 1.00 84.56 83 GLY A CA 1
ATOM 635 C C . GLY A 1 83 ? -14.268 1.386 21.538 1.00 84.56 83 GLY A C 1
ATOM 636 O O . GLY A 1 83 ? -14.072 0.198 21.768 1.00 84.56 83 GLY A O 1
ATOM 637 N N . ALA A 1 84 ? -15.161 1.749 20.615 1.00 85.56 84 ALA A N 1
ATOM 638 C CA . ALA A 1 84 ? -15.941 0.757 19.868 1.00 85.56 84 ALA A CA 1
ATOM 639 C C . ALA A 1 84 ? -15.153 0.204 18.670 1.00 85.56 84 ALA A C 1
ATOM 641 O O . ALA A 1 84 ? -14.905 0.935 17.709 1.00 85.56 84 ALA A O 1
ATOM 6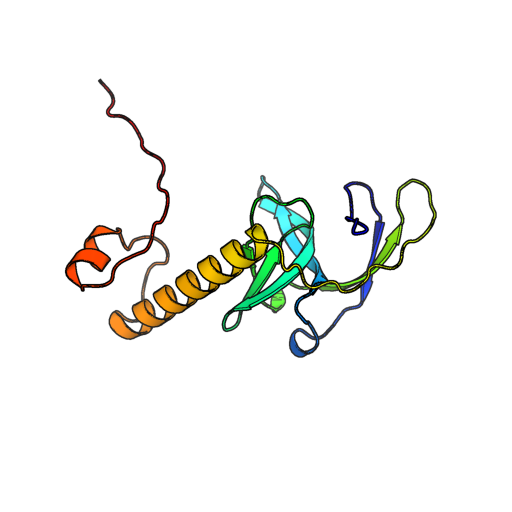42 N N . SER A 1 85 ? -14.790 -1.082 18.706 1.00 84.44 85 SER A N 1
ATOM 643 C CA . SER A 1 85 ? -14.073 -1.732 17.604 1.00 84.44 85 SER A CA 1
ATOM 644 C C . SER A 1 85 ? -14.867 -1.680 16.295 1.00 84.44 85 SER A C 1
ATOM 646 O O . SER A 1 85 ? -16.074 -1.924 16.262 1.00 84.44 85 SER A O 1
ATOM 648 N N . VAL A 1 86 ? -14.169 -1.366 15.207 1.00 82.50 86 VAL A N 1
ATOM 649 C CA . VAL A 1 86 ? -14.684 -1.339 13.844 1.00 82.50 86 VAL A CA 1
ATOM 650 C C . VAL A 1 86 ? -14.014 -2.428 13.015 1.00 82.50 86 VAL A C 1
ATOM 652 O O . VAL A 1 86 ? -12.790 -2.590 13.014 1.00 82.50 86 VAL A O 1
ATOM 655 N N . GLU A 1 87 ? -14.837 -3.174 12.285 1.00 82.50 87 GLU A N 1
ATOM 656 C CA . GLU A 1 87 ? -14.374 -4.142 11.298 1.00 82.50 87 GLU A CA 1
ATOM 657 C C . GLU A 1 87 ? -13.697 -3.408 10.132 1.00 82.50 87 GLU A C 1
ATOM 659 O O . GLU A 1 87 ? -14.269 -2.490 9.529 1.00 82.50 87 GLU A O 1
ATOM 664 N N . VAL A 1 88 ? -12.479 -3.829 9.786 1.00 82.62 88 VAL A N 1
ATOM 665 C CA . VAL A 1 88 ? -11.749 -3.262 8.651 1.00 82.62 88 VAL A CA 1
ATOM 666 C C . VAL A 1 88 ? -12.078 -4.064 7.401 1.00 82.62 88 VAL A C 1
ATOM 668 O O . VAL A 1 88 ? -11.511 -5.119 7.134 1.00 82.62 88 VAL A O 1
ATOM 671 N N . ARG A 1 89 ? -13.024 -3.552 6.614 1.00 78.50 89 ARG A N 1
ATOM 672 C CA . ARG A 1 89 ? -13.457 -4.215 5.381 1.00 78.50 89 ARG A CA 1
ATOM 673 C C . ARG A 1 89 ? -12.435 -4.063 4.259 1.00 78.50 89 ARG A C 1
ATOM 675 O O . ARG A 1 89 ? -11.866 -2.986 4.039 1.00 78.50 89 ARG A O 1
ATOM 682 N N . ARG A 1 90 ? -12.299 -5.132 3.475 1.00 83.88 90 ARG A N 1
ATOM 683 C CA . ARG A 1 90 ? -11.599 -5.105 2.192 1.00 83.88 90 ARG A CA 1
ATOM 684 C C . ARG A 1 90 ? -12.415 -4.306 1.182 1.00 83.88 90 ARG A C 1
ATOM 686 O O . ARG A 1 90 ? -13.568 -4.633 0.906 1.00 83.88 90 ARG A O 1
ATOM 693 N N . VAL A 1 91 ? -11.817 -3.260 0.624 1.00 80.38 91 VAL A N 1
ATOM 694 C CA . VAL A 1 91 ? -12.467 -2.386 -0.361 1.00 80.38 91 VAL A CA 1
ATOM 695 C C . VAL A 1 91 ? -11.457 -2.033 -1.434 1.00 80.38 91 VAL A C 1
ATOM 697 O O . VAL A 1 91 ? -10.415 -1.476 -1.113 1.00 80.38 91 VAL A O 1
ATOM 700 N N . ILE A 1 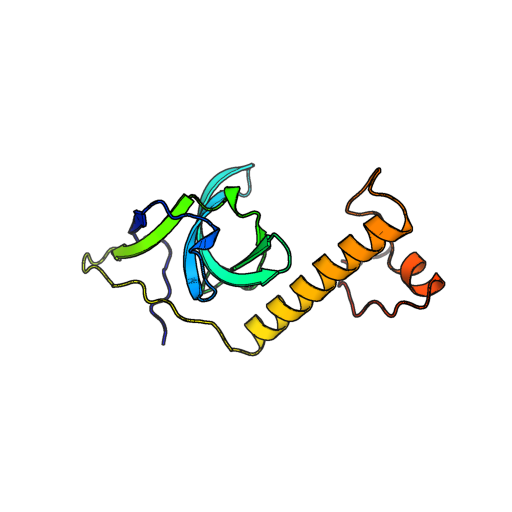92 ? -11.774 -2.314 -2.698 1.00 80.88 92 ILE A N 1
ATOM 701 C CA . ILE A 1 92 ? -10.911 -1.970 -3.834 1.00 80.88 92 ILE A CA 1
ATOM 702 C C . ILE A 1 92 ? -11.202 -0.523 -4.254 1.00 80.88 92 ILE A C 1
ATOM 704 O O . ILE A 1 92 ? -12.316 -0.238 -4.710 1.00 80.88 92 ILE A O 1
ATOM 708 N N . PRO A 1 93 ? -10.244 0.413 -4.130 1.00 73.75 93 PRO A N 1
ATOM 709 C CA . PRO A 1 93 ? -10.484 1.796 -4.519 1.00 73.75 93 PRO A CA 1
ATOM 710 C C . PRO A 1 93 ? -10.546 1.944 -6.049 1.00 73.75 93 PRO A C 1
ATOM 712 O O . PRO A 1 93 ? -9.589 1.634 -6.751 1.00 73.75 93 PRO A O 1
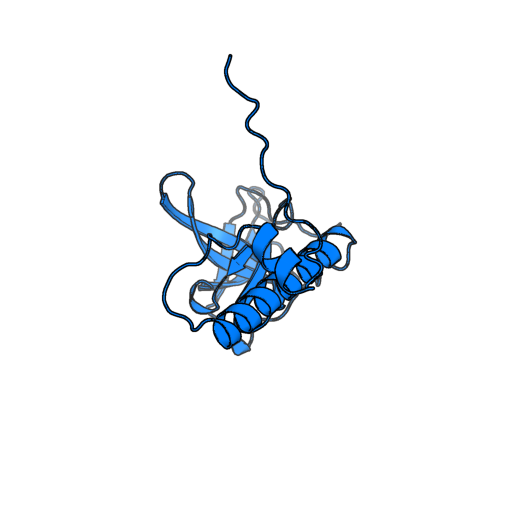ATOM 715 N N . SER A 1 94 ? -11.658 2.460 -6.584 1.00 79.69 94 SER A N 1
ATOM 716 C CA . SER A 1 94 ? -11.893 2.594 -8.040 1.00 79.69 94 SER A CA 1
ATOM 717 C C . SER A 1 94 ? -11.957 4.044 -8.553 1.00 79.69 94 SER A C 1
ATOM 719 O O . SER A 1 94 ? -12.147 4.296 -9.748 1.00 79.69 94 SER A O 1
ATOM 721 N N . GLY A 1 95 ? -11.775 5.027 -7.665 1.00 81.69 95 GLY A N 1
ATOM 722 C CA . GLY A 1 95 ? -11.802 6.453 -8.011 1.00 81.69 95 GLY A CA 1
ATOM 723 C C . GLY A 1 95 ? -10.722 6.858 -9.024 1.00 81.69 95 GLY A C 1
ATOM 724 O O . GLY A 1 95 ? -9.695 6.192 -9.156 1.00 81.69 95 GLY A O 1
ATOM 725 N N . LEU A 1 96 ? -10.934 7.981 -9.729 1.00 78.69 96 LEU A N 1
ATOM 726 C CA . LEU A 1 96 ? -10.002 8.503 -10.748 1.00 78.69 96 LEU A CA 1
ATOM 727 C C . LEU A 1 96 ? -8.561 8.622 -10.227 1.00 78.69 96 LEU A C 1
ATOM 729 O O . LEU A 1 96 ? -7.631 8.193 -10.902 1.00 78.69 96 LEU A O 1
ATOM 733 N N . ARG A 1 97 ? -8.389 9.114 -8.994 1.00 77.94 97 ARG A N 1
ATOM 734 C CA . ARG A 1 97 ? -7.084 9.212 -8.322 1.00 77.94 97 ARG A CA 1
ATOM 735 C C . ARG A 1 97 ? -6.355 7.865 -8.245 1.00 77.94 97 ARG A C 1
ATOM 737 O O . ARG A 1 97 ? -5.187 7.778 -8.596 1.00 77.94 97 ARG A O 1
ATOM 744 N N . TYR A 1 98 ? -7.045 6.813 -7.812 1.00 78.12 98 TYR A N 1
ATOM 745 C CA . TYR A 1 98 ? -6.444 5.486 -7.645 1.00 78.12 98 TYR A CA 1
ATOM 746 C C . TYR A 1 98 ? -6.117 4.834 -8.986 1.00 78.12 98 TYR A C 1
ATOM 748 O O . TYR A 1 98 ? -5.067 4.212 -9.128 1.00 78.12 98 TYR A O 1
ATOM 756 N N . ARG A 1 99 ? -6.967 5.050 -9.998 1.00 83.56 99 ARG A N 1
ATOM 757 C CA . ARG A 1 99 ? -6.666 4.647 -11.377 1.00 83.56 99 ARG A CA 1
ATOM 758 C C . ARG A 1 99 ? -5.401 5.330 -11.901 1.00 83.56 99 ARG A C 1
ATOM 760 O O . ARG A 1 99 ? -4.573 4.654 -12.503 1.00 83.56 99 ARG A O 1
ATOM 767 N N . ALA A 1 100 ? -5.221 6.621 -11.620 1.00 80.19 100 ALA A N 1
ATOM 768 C CA . ALA A 1 100 ? -4.015 7.352 -12.001 1.00 80.19 100 ALA A CA 1
ATOM 769 C C . ALA A 1 100 ? -2.754 6.807 -11.303 1.00 80.19 100 ALA A C 1
ATOM 771 O O . ALA A 1 100 ? -1.756 6.557 -11.976 1.00 80.19 100 ALA A O 1
ATOM 772 N N . PHE A 1 101 ? -2.802 6.542 -9.989 1.00 82.31 101 PHE A N 1
ATOM 773 C CA . PHE A 1 101 ? -1.680 5.912 -9.273 1.00 82.31 101 PHE A CA 1
ATOM 774 C C . PHE A 1 101 ? -1.308 4.554 -9.861 1.00 82.31 101 PHE A C 1
ATOM 776 O O . PHE A 1 101 ? -0.135 4.295 -10.122 1.00 82.31 101 PHE A O 1
ATOM 783 N N . ARG A 1 102 ? -2.312 3.713 -10.120 1.00 84.56 102 ARG A N 1
ATOM 784 C CA . ARG A 1 102 ? -2.129 2.397 -10.730 1.00 84.56 102 ARG A CA 1
ATOM 785 C C . ARG A 1 102 ? -1.416 2.500 -12.078 1.00 84.56 102 ARG A C 1
ATOM 787 O O . ARG A 1 102 ? -0.398 1.847 -12.288 1.00 84.56 102 ARG A O 1
ATOM 794 N N . GLN A 1 103 ? -1.914 3.346 -12.977 1.00 82.88 103 GLN A N 1
ATOM 795 C CA . GLN A 1 103 ? -1.320 3.531 -14.303 1.00 82.88 103 GLN A CA 1
ATOM 796 C C . GLN A 1 103 ? 0.124 4.043 -14.227 1.00 82.88 103 GLN A C 1
ATOM 798 O O . GLN A 1 103 ? 0.994 3.509 -14.915 1.00 82.88 103 GLN A O 1
ATOM 803 N N . ALA A 1 104 ? 0.393 5.024 -13.361 1.00 80.44 104 ALA A N 1
ATOM 804 C CA . ALA A 1 104 ? 1.738 5.556 -13.161 1.00 80.44 104 ALA A CA 1
ATOM 805 C C . ALA A 1 104 ? 2.709 4.485 -12.634 1.00 80.44 104 ALA A C 1
ATOM 807 O O . ALA A 1 104 ? 3.827 4.367 -13.133 1.00 80.44 104 ALA A O 1
ATOM 808 N N . ALA A 1 105 ? 2.269 3.664 -11.677 1.00 78.44 105 ALA A N 1
ATOM 809 C CA . ALA A 1 105 ? 3.067 2.577 -11.123 1.00 78.44 105 ALA A CA 1
ATOM 810 C C . ALA A 1 105 ? 3.406 1.506 -12.173 1.00 78.44 105 ALA A C 1
ATOM 812 O O . ALA A 1 105 ? 4.568 1.120 -12.297 1.00 78.44 105 ALA A O 1
ATOM 813 N N . HIS A 1 106 ? 2.429 1.069 -12.977 1.00 81.50 106 HIS A N 1
ATOM 814 C CA . HIS A 1 106 ? 2.681 0.124 -14.071 1.00 81.50 106 HIS A CA 1
ATOM 815 C C . HIS A 1 106 ? 3.663 0.681 -15.101 1.00 81.50 106 HIS A C 1
ATOM 817 O O . HIS A 1 106 ? 4.590 -0.022 -15.500 1.00 81.50 106 HIS A O 1
ATOM 823 N N . ALA A 1 107 ? 3.493 1.943 -15.506 1.00 78.81 107 ALA A N 1
ATOM 824 C CA . ALA A 1 107 ? 4.402 2.585 -16.450 1.00 78.81 107 ALA A CA 1
ATOM 825 C C . ALA A 1 107 ? 5.830 2.669 -15.887 1.00 78.81 107 ALA A C 1
ATOM 827 O O . ALA A 1 107 ? 6.792 2.392 -16.603 1.00 78.81 107 ALA A O 1
ATOM 828 N N . PHE A 1 108 ? 5.968 2.993 -14.598 1.00 77.81 108 PHE A N 1
ATOM 829 C CA . PHE A 1 108 ? 7.256 3.056 -13.912 1.00 77.81 108 PHE A CA 1
ATOM 830 C C . PHE A 1 108 ? 7.974 1.700 -13.878 1.00 77.81 108 PHE A C 1
ATOM 832 O O . PHE A 1 108 ? 9.140 1.631 -14.279 1.00 77.81 108 PHE A O 1
ATOM 839 N N . VAL A 1 109 ? 7.289 0.638 -13.430 1.00 77.56 109 VAL A N 1
ATOM 840 C CA . VAL A 1 109 ? 7.865 -0.717 -13.334 1.00 77.56 109 VAL A CA 1
ATOM 841 C C . VAL A 1 109 ? 8.241 -1.232 -14.718 1.00 77.56 109 VAL A C 1
ATOM 843 O O . VAL A 1 109 ? 9.377 -1.652 -14.921 1.00 77.56 109 VAL A O 1
ATOM 846 N N . TYR A 1 110 ? 7.347 -1.096 -15.701 1.00 79.19 110 TYR A N 1
ATOM 847 C CA . TYR A 1 110 ? 7.624 -1.502 -17.078 1.00 79.19 110 TYR A CA 1
ATOM 848 C C . TYR A 1 110 ? 8.835 -0.768 -17.673 1.00 79.19 110 TYR A C 1
ATOM 850 O O . TYR A 1 110 ? 9.710 -1.389 -18.274 1.00 79.19 110 TYR A O 1
ATOM 858 N N . ALA A 1 111 ? 8.924 0.554 -17.487 1.00 75.88 111 ALA A N 1
ATOM 859 C CA . ALA A 1 111 ? 10.054 1.335 -17.983 1.00 75.88 111 ALA A CA 1
ATOM 860 C C . ALA A 1 111 ? 11.380 0.913 -17.329 1.00 75.88 111 ALA A C 1
ATOM 862 O O . ALA A 1 111 ? 12.412 0.888 -18.002 1.00 75.88 111 ALA A O 1
ATOM 863 N N . HIS A 1 112 ? 11.358 0.560 -16.040 1.00 71.31 112 HIS A N 1
ATOM 864 C CA . HIS A 1 112 ? 12.533 0.051 -15.333 1.00 71.31 112 HIS A CA 1
ATOM 865 C C . HIS A 1 112 ? 12.958 -1.326 -15.838 1.00 71.31 112 HIS A C 1
ATOM 867 O O . HIS A 1 112 ? 14.129 -1.502 -16.164 1.00 71.31 112 HIS A O 1
ATOM 873 N N . GLU A 1 113 ? 12.024 -2.264 -15.994 1.00 76.88 113 GLU A N 1
ATOM 874 C CA . GLU A 1 113 ? 12.318 -3.590 -16.547 1.00 76.88 113 GLU A CA 1
ATOM 875 C C . GLU A 1 113 ? 12.868 -3.502 -17.976 1.00 76.88 113 GLU A C 1
ATOM 877 O O . GLU A 1 113 ? 13.846 -4.167 -18.320 1.00 76.88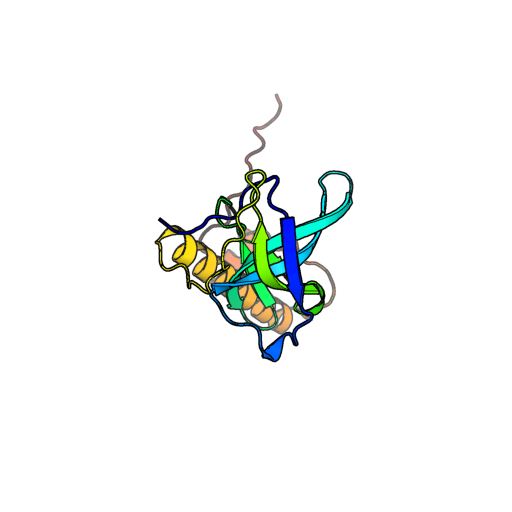 113 GLU A O 1
ATOM 882 N N . LEU A 1 114 ? 12.271 -2.648 -18.814 1.00 72.19 114 LEU A N 1
ATOM 883 C CA . LEU A 1 114 ? 12.745 -2.414 -20.175 1.00 72.19 114 LEU A CA 1
ATOM 884 C C . LEU A 1 114 ? 14.159 -1.823 -20.177 1.00 72.19 114 LEU A C 1
ATOM 886 O O . LEU A 1 114 ? 15.007 -2.268 -20.948 1.00 72.19 114 LEU A O 1
ATOM 890 N N . LYS A 1 115 ? 14.433 -0.848 -19.302 1.00 66.69 115 LYS A N 1
ATOM 891 C CA . LYS A 1 115 ? 15.775 -0.281 -19.124 1.00 66.69 115 LYS A CA 1
ATOM 892 C C . LYS A 1 115 ? 16.769 -1.378 -18.746 1.00 66.69 115 LYS A C 1
ATOM 894 O O . LYS A 1 115 ? 17.782 -1.521 -19.424 1.00 66.69 115 LYS A O 1
ATOM 899 N N . ASP A 1 116 ? 16.474 -2.166 -17.718 1.00 67.19 116 ASP A N 1
ATOM 900 C CA . ASP A 1 116 ? 17.389 -3.195 -17.218 1.00 67.19 116 ASP A CA 1
ATOM 901 C C . ASP A 1 116 ? 17.697 -4.255 -18.288 1.00 67.19 116 ASP A C 1
ATOM 903 O O . ASP A 1 116 ? 18.844 -4.688 -18.409 1.00 67.19 116 ASP A O 1
ATOM 907 N N . ARG A 1 117 ? 16.717 -4.595 -19.141 1.00 68.44 117 ARG A N 1
ATOM 908 C CA . ARG A 1 117 ? 16.922 -5.463 -20.315 1.00 68.44 117 ARG A CA 1
ATOM 909 C C . ARG A 1 117 ? 17.816 -4.838 -21.388 1.00 68.44 117 ARG A C 1
ATOM 911 O O . ARG A 1 117 ? 18.587 -5.554 -22.016 1.00 68.44 117 ARG A O 1
ATOM 918 N N . LEU A 1 118 ? 17.695 -3.532 -21.633 1.00 66.50 118 LEU A N 1
ATOM 919 C CA . LEU A 1 118 ? 18.399 -2.844 -22.722 1.00 66.50 118 LEU A CA 1
ATOM 920 C C . LEU A 1 118 ? 19.834 -2.433 -22.374 1.00 66.50 118 LEU A C 1
ATOM 922 O O . LEU A 1 118 ? 20.688 -2.443 -23.256 1.00 66.50 118 LEU A O 1
ATOM 926 N N . VAL A 1 119 ? 20.095 -2.012 -21.132 1.00 67.12 119 VAL A N 1
ATOM 927 C CA . VAL A 1 119 ? 21.405 -1.460 -20.729 1.00 67.12 119 VAL A CA 1
ATOM 928 C C . VAL A 1 119 ? 22.144 -2.303 -19.688 1.00 67.12 119 VAL A C 1
ATOM 930 O O . VAL A 1 119 ? 23.287 -1.990 -19.365 1.00 67.12 119 VAL A O 1
ATOM 933 N N . GLY A 1 120 ? 21.529 -3.384 -19.198 1.00 58.47 120 GLY A N 1
ATOM 934 C CA . GLY A 1 120 ? 22.078 -4.222 -18.135 1.00 58.47 120 GLY A CA 1
ATOM 935 C C . GLY A 1 120 ? 21.906 -3.590 -16.749 1.00 58.47 120 GLY A C 1
ATOM 936 O O . GLY A 1 120 ? 22.028 -2.380 -16.569 1.00 58.47 120 GLY A O 1
ATOM 937 N N . GLY A 1 121 ? 21.630 -4.417 -15.737 1.00 57.09 121 GLY A N 1
ATOM 938 C CA . GLY A 1 121 ? 21.287 -3.991 -14.369 1.00 57.09 121 GLY A CA 1
ATOM 939 C C . GLY A 1 121 ? 22.423 -3.363 -13.544 1.00 57.09 121 GLY A C 1
ATOM 940 O O . GLY A 1 121 ? 22.315 -3.252 -12.324 1.00 57.09 121 GLY A O 1
ATOM 941 N N . VAL A 1 122 ? 23.536 -2.962 -14.165 1.00 52.22 122 VAL A N 1
ATOM 942 C CA . VAL A 1 122 ? 24.733 -2.502 -13.452 1.00 52.22 122 VAL A CA 1
ATOM 943 C C . VAL A 1 122 ? 24.764 -0.968 -13.412 1.00 52.22 122 VAL A C 1
ATOM 945 O O . VAL A 1 122 ? 25.284 -0.314 -14.308 1.00 52.22 122 VAL A O 1
ATOM 948 N N . LYS A 1 123 ? 24.246 -0.418 -12.301 1.00 46.06 123 LYS A N 1
ATOM 949 C CA . LYS A 1 123 ? 24.348 0.981 -11.814 1.00 46.06 123 LYS A CA 1
ATOM 950 C C . LYS A 1 123 ? 23.438 2.046 -12.462 1.00 46.06 123 LYS A C 1
ATOM 952 O O . LYS A 1 123 ? 23.873 2.871 -13.255 1.00 46.06 123 LYS A O 1
ATOM 957 N N . SER A 1 124 ? 22.220 2.169 -11.927 1.00 43.12 124 SER A N 1
ATOM 958 C CA . SER A 1 124 ? 21.781 3.317 -11.090 1.00 43.12 124 SER A CA 1
ATOM 959 C C . SER A 1 124 ? 20.284 3.661 -11.288 1.00 43.12 124 SER A C 1
ATOM 961 O O . SER A 1 124 ? 19.835 3.764 -12.435 1.00 43.12 124 SER A O 1
ATOM 963 N N . PRO A 1 125 ? 19.493 3.882 -10.213 1.00 39.66 125 PRO A N 1
ATOM 964 C CA . PRO A 1 125 ? 18.033 4.057 -10.285 1.00 39.66 125 PRO A CA 1
ATOM 965 C C . PRO A 1 125 ? 17.542 5.464 -10.683 1.00 39.66 125 PRO A C 1
ATOM 967 O O . PRO A 1 125 ? 16.339 5.659 -10.796 1.00 39.66 125 PRO A O 1
ATOM 970 N N . LEU A 1 126 ? 18.417 6.464 -10.871 1.00 39.62 126 LEU A N 1
ATOM 971 C CA . LEU A 1 126 ? 17.991 7.881 -10.917 1.00 39.62 126 LEU A CA 1
ATOM 972 C C . LEU A 1 126 ? 18.613 8.749 -12.030 1.00 39.62 126 LEU A C 1
ATOM 974 O O . LEU A 1 126 ? 18.408 9.959 -12.041 1.00 39.62 126 LEU A O 1
ATOM 978 N N . LEU A 1 127 ? 19.362 8.180 -12.983 1.00 39.97 127 LEU A N 1
ATOM 979 C CA . LEU A 1 127 ? 20.126 8.973 -13.968 1.00 39.97 127 LEU A CA 1
ATOM 980 C C . LEU A 1 127 ? 19.735 8.767 -15.438 1.00 39.97 127 LEU A C 1
ATOM 982 O O . LEU A 1 127 ? 20.523 9.075 -16.332 1.00 39.97 127 LEU A O 1
ATOM 986 N N . TRP A 1 128 ? 18.503 8.344 -15.727 1.00 40.88 128 TRP A N 1
ATOM 987 C CA . TRP A 1 128 ? 17.935 8.592 -17.055 1.00 40.88 128 TRP A CA 1
ATOM 988 C C . TRP A 1 128 ? 17.210 9.937 -17.061 1.00 40.88 128 TRP A C 1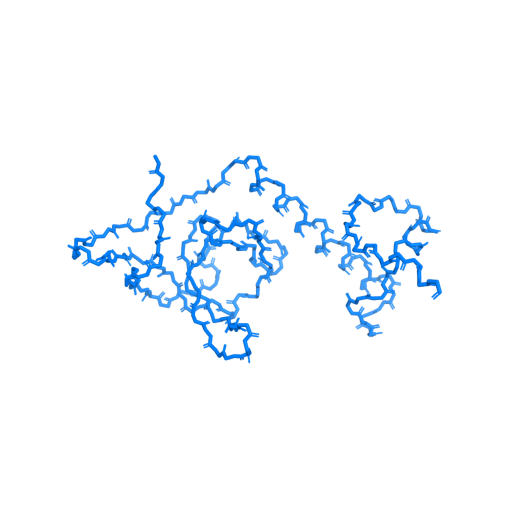
ATOM 990 O O . TRP A 1 128 ? 16.034 10.051 -16.726 1.00 40.88 128 TRP A O 1
ATOM 1000 N N . LYS A 1 129 ? 17.957 10.982 -17.444 1.00 42.56 129 LYS A N 1
ATOM 1001 C CA . LYS A 1 129 ? 17.389 12.265 -17.870 1.00 42.56 129 LYS A CA 1
ATOM 1002 C C . LYS A 1 129 ? 16.408 11.987 -19.013 1.00 42.56 129 LYS A C 1
ATOM 1004 O O . LYS A 1 129 ? 16.740 11.242 -19.935 1.00 42.56 129 LYS A O 1
ATOM 1009 N N . ALA A 1 130 ? 15.242 12.631 -18.988 1.00 42.25 130 ALA A N 1
ATOM 1010 C CA . ALA A 1 130 ? 14.200 12.533 -20.020 1.00 42.25 130 ALA A CA 1
ATOM 1011 C C . ALA A 1 130 ? 14.726 12.689 -21.471 1.00 42.25 130 ALA A C 1
ATOM 1013 O O . ALA A 1 130 ? 14.131 12.177 -22.416 1.00 42.25 130 ALA A O 1
ATOM 1014 N N . SER A 1 131 ? 15.890 13.323 -21.650 1.00 39.59 131 SER A N 1
ATOM 1015 C CA . SER A 1 131 ? 16.591 13.471 -22.927 1.00 39.59 131 SER A CA 1
ATOM 1016 C C . SER A 1 131 ? 17.075 12.161 -23.570 1.00 39.59 131 SER A C 1
ATOM 1018 O O . SER A 1 131 ? 17.190 12.106 -24.795 1.00 39.59 131 SER A O 1
ATOM 1020 N N . VAL A 1 132 ? 17.357 11.103 -22.799 1.00 41.38 132 VAL A N 1
ATOM 1021 C CA . VAL A 1 132 ? 17.831 9.822 -23.364 1.00 41.38 132 VAL A CA 1
ATOM 1022 C C . VAL A 1 132 ? 16.666 8.990 -23.910 1.00 41.38 132 VAL A C 1
ATOM 1024 O O . VAL A 1 132 ? 16.797 8.368 -24.964 1.00 41.38 132 VAL A O 1
ATOM 1027 N N . ALA A 1 133 ? 15.497 9.068 -23.271 1.00 42.94 133 ALA A N 1
ATOM 1028 C CA . ALA A 1 133 ? 14.278 8.427 -23.758 1.00 42.94 133 ALA A CA 1
ATOM 1029 C C . ALA A 1 133 ? 13.777 9.042 -25.072 1.00 42.94 133 ALA A C 1
ATOM 1031 O O . ALA A 1 133 ? 13.410 8.310 -25.992 1.00 42.94 133 ALA A O 1
ATOM 1032 N N . TRP A 1 134 ? 13.900 10.368 -25.211 1.00 35.22 134 TRP A N 1
ATOM 1033 C CA . TRP A 1 134 ? 13.611 11.080 -26.459 1.00 35.22 134 TRP A CA 1
ATOM 1034 C C . TRP A 1 134 ? 14.463 10.582 -27.639 1.00 35.22 134 TRP A C 1
ATOM 1036 O O . TRP A 1 134 ? 13.938 10.319 -28.718 1.00 35.22 134 TRP A O 1
ATOM 1046 N N . ARG A 1 135 ? 15.773 10.359 -27.443 1.00 38.16 135 ARG A N 1
ATOM 1047 C CA . ARG A 1 135 ? 16.673 9.849 -28.503 1.00 38.16 135 ARG A CA 1
ATOM 1048 C C . ARG A 1 135 ? 16.385 8.406 -28.933 1.00 38.16 135 ARG A C 1
ATOM 1050 O O . ARG A 1 135 ? 16.880 7.984 -29.973 1.00 38.16 135 ARG A O 1
ATOM 1057 N N . LYS A 1 136 ? 15.625 7.643 -28.144 1.00 37.91 136 LYS A N 1
ATOM 1058 C CA . LYS A 1 136 ? 15.248 6.252 -28.440 1.00 37.91 136 LYS A CA 1
ATOM 1059 C C . LYS A 1 136 ? 13.803 6.108 -28.936 1.00 37.91 136 LYS A C 1
ATOM 1061 O O . LYS A 1 136 ? 13.333 4.985 -29.064 1.00 37.91 136 LYS A O 1
ATOM 1066 N N . GLY A 1 137 ? 13.110 7.213 -29.229 1.00 31.70 137 GLY A N 1
ATOM 1067 C CA . GLY A 1 137 ? 11.742 7.190 -29.764 1.00 31.70 137 GLY A CA 1
ATOM 1068 C C . GLY A 1 137 ? 10.672 6.780 -28.747 1.00 31.70 137 GLY A C 1
ATOM 1069 O O . GLY A 1 137 ? 9.536 6.512 -29.127 1.00 31.70 137 GLY A O 1
ATOM 1070 N N . LEU A 1 138 ? 11.016 6.734 -27.456 1.00 36.84 138 LEU A N 1
ATOM 1071 C CA . LEU A 1 138 ? 10.082 6.415 -26.381 1.00 36.84 138 LEU A CA 1
ATOM 1072 C C . LEU A 1 138 ? 9.469 7.722 -25.867 1.00 36.84 138 LEU A C 1
ATOM 1074 O O . LEU A 1 138 ? 10.141 8.517 -25.208 1.00 36.84 138 LEU A O 1
ATOM 1078 N N . GLN A 1 139 ? 8.190 7.956 -26.173 1.00 32.91 139 GLN A N 1
ATOM 1079 C CA . GLN A 1 139 ? 7.422 9.041 -25.562 1.00 32.91 139 GLN A CA 1
ATOM 1080 C C . GLN A 1 139 ? 7.257 8.755 -24.065 1.00 32.91 139 GLN A C 1
ATOM 1082 O O . GLN A 1 139 ? 6.425 7.951 -23.651 1.00 32.91 139 GLN A O 1
ATOM 1087 N N . VAL A 1 140 ? 8.068 9.412 -23.237 1.00 38.78 140 VAL A N 1
ATOM 1088 C CA . VAL A 1 140 ? 7.878 9.413 -21.785 1.00 38.78 140 VAL A CA 1
ATOM 1089 C C . VAL A 1 140 ? 6.757 10.394 -21.472 1.00 38.78 140 VAL A C 1
ATOM 1091 O O . VAL A 1 140 ? 6.947 11.609 -21.518 1.00 38.78 140 VAL A O 1
ATOM 1094 N N . LEU A 1 141 ? 5.580 9.857 -21.155 1.00 37.81 141 LEU A N 1
ATOM 1095 C CA . LEU A 1 141 ? 4.497 10.607 -20.529 1.00 37.81 141 LEU A CA 1
ATOM 1096 C C . LEU A 1 141 ? 4.943 11.036 -19.120 1.00 37.81 141 LEU A C 1
ATOM 1098 O O . LEU A 1 141 ? 4.822 10.286 -18.161 1.00 37.81 141 LEU A O 1
ATOM 1102 N N . GLY A 1 142 ? 5.517 12.241 -19.051 1.00 33.34 142 GLY A N 1
ATOM 1103 C CA . GLY A 1 142 ? 5.533 13.162 -17.910 1.00 33.34 142 GLY A CA 1
ATOM 1104 C C . GLY A 1 142 ? 6.014 12.644 -16.549 1.00 33.34 142 GLY A C 1
ATOM 1105 O O . GLY A 1 142 ? 5.223 12.146 -15.757 1.00 33.34 142 GLY A O 1
ATOM 1106 N N . LEU A 1 143 ? 7.268 12.945 -16.195 1.00 32.25 143 LEU A N 1
ATOM 1107 C CA . LEU A 1 143 ? 7.672 13.143 -14.798 1.00 32.25 143 LEU A CA 1
ATOM 1108 C C . LEU A 1 143 ? 7.741 14.653 -14.534 1.00 32.25 143 LEU A C 1
ATOM 1110 O O . LEU A 1 143 ? 8.493 15.360 -15.204 1.00 32.25 143 LEU A O 1
ATOM 1114 N N . GLN A 1 144 ? 6.960 15.155 -13.573 1.00 33.06 144 GLN A N 1
ATOM 1115 C CA . GLN A 1 144 ? 7.158 16.503 -13.033 1.00 33.06 144 GLN A CA 1
ATOM 1116 C C . GLN A 1 144 ? 8.509 16.549 -12.305 1.00 33.06 144 GLN A C 1
ATOM 1118 O O . GLN A 1 144 ? 8.745 15.774 -11.381 1.00 33.06 144 GLN A O 1
ATOM 1123 N N . VAL A 1 145 ? 9.390 17.461 -12.720 1.00 29.66 145 VAL A N 1
ATOM 1124 C CA . VAL A 1 145 ? 10.683 17.730 -12.073 1.00 29.66 145 VAL A CA 1
ATOM 1125 C C . VAL A 1 145 ? 10.645 19.159 -11.517 1.00 29.66 145 VAL A C 1
ATOM 1127 O O . VAL A 1 145 ? 10.173 20.052 -12.224 1.00 29.66 145 VAL A O 1
ATOM 1130 N N . PRO A 1 146 ? 11.112 19.411 -10.280 1.00 30.78 146 PRO A N 1
ATOM 1131 C CA . PRO A 1 146 ? 11.161 20.761 -9.728 1.00 30.78 146 PRO A CA 1
ATOM 1132 C C . PRO A 1 146 ? 12.107 21.657 -10.540 1.00 30.78 146 PRO A C 1
ATOM 1134 O O . PRO A 1 146 ? 13.247 21.291 -10.827 1.00 30.78 146 PRO A O 1
ATOM 1137 N N . VAL A 1 147 ? 11.620 22.847 -10.894 1.00 27.33 147 VAL A N 1
ATOM 1138 C CA . VAL A 1 147 ? 12.386 23.891 -11.584 1.00 27.33 147 VAL A CA 1
ATOM 1139 C C . VAL A 1 147 ? 13.185 24.675 -10.545 1.00 27.33 147 VAL A C 1
ATOM 1141 O O . VAL A 1 147 ? 12.605 25.284 -9.650 1.00 27.33 147 VAL A O 1
ATOM 1144 N N . ILE A 1 148 ? 14.513 24.679 -10.671 1.00 33.38 148 ILE A N 1
ATOM 1145 C CA . ILE A 1 148 ? 15.379 25.622 -9.953 1.00 33.38 148 ILE A CA 1
ATOM 1146 C C . ILE A 1 148 ? 15.582 26.823 -10.889 1.00 33.38 148 ILE A C 1
ATOM 1148 O O . ILE A 1 148 ? 16.165 26.635 -11.960 1.00 33.38 148 ILE A O 1
ATOM 1152 N N . PRO A 1 149 ? 15.094 28.031 -10.553 1.00 31.23 149 PRO A N 1
ATOM 1153 C CA . PRO A 1 149 ? 15.328 29.205 -11.386 1.00 31.23 149 PRO A CA 1
ATOM 1154 C C . PRO A 1 149 ? 16.817 29.593 -11.361 1.00 31.23 149 PRO A C 1
ATOM 1156 O O . PRO A 1 149 ? 17.499 29.336 -10.362 1.00 31.23 149 PRO A O 1
ATOM 1159 N N . PRO A 1 150 ? 17.343 30.193 -12.446 1.00 30.59 150 PRO A N 1
ATOM 1160 C CA . PRO A 1 150 ? 18.738 30.607 -12.495 1.00 30.59 150 PRO A CA 1
ATOM 1161 C C . PRO A 1 150 ? 19.017 31.638 -11.397 1.00 30.59 150 PRO A C 1
ATOM 1163 O O . PRO A 1 150 ? 18.235 32.564 -11.183 1.00 30.59 150 PRO A O 1
ATOM 1166 N N . ARG A 1 151 ? 20.130 31.449 -10.682 1.00 41.28 151 ARG A N 1
ATOM 1167 C CA . ARG A 1 151 ? 20.640 32.446 -9.738 1.00 41.28 151 ARG A CA 1
ATOM 1168 C C . ARG A 1 151 ? 21.266 33.587 -10.541 1.00 41.28 151 ARG A C 1
ATOM 1170 O O . ARG A 1 151 ? 22.030 33.309 -11.465 1.00 41.28 151 ARG A O 1
ATOM 1177 N N . HIS A 1 152 ? 20.898 34.818 -10.195 1.00 46.09 152 HIS A N 1
ATOM 1178 C CA . HIS A 1 152 ? 21.595 36.029 -10.626 1.00 46.09 152 HIS A CA 1
ATOM 1179 C C . HIS A 1 152 ? 22.988 36.100 -9.999 1.00 46.09 152 HIS A C 1
ATOM 1181 O O . HIS A 1 152 ? 23.127 35.627 -8.845 1.00 46.09 152 HIS A O 1
#

Foldseek 3Di:
DAPQDDPQKDWDWDADQLVPDAFQFWFWFFDADPVRHTDIDTWTFQHDAPQWTWIDRPPDLDIDTDHSVRTRGTTQWIAHPVGDIDGRDRDHDDDPSSVVNVVVSNVLVVVVVVCCVPPNPPDDDPPPDPVVCVVVVHPPDDDDDDDDDDDD

pLDDT: mean 73.13, std 19.96, range [27.33, 94.0]

Radius of gyration: 18.6 Å; chains: 1; bounding box: 43×51×52 Å